Protein AF-A0A9J6G3D3-F1 (afdb_monomer)

Mean predicted aligned error: 10.22 Å

pLDDT: mean 81.61, std 11.02, range [40.06, 95.06]

Structure (mmCIF, N/CA/C/O backbone):
data_AF-A0A9J6G3D3-F1
#
_entry.id   AF-A0A9J6G3D3-F1
#
loop_
_atom_site.group_PDB
_atom_site.id
_atom_site.type_symbol
_atom_site.label_atom_id
_atom_site.label_alt_id
_atom_site.label_comp_id
_atom_site.label_asym_id
_atom_site.label_entity_id
_atom_site.label_seq_id
_atom_site.pdbx_PDB_ins_code
_atom_site.Cartn_x
_atom_site.Cartn_y
_atom_site.Cartn_z
_atom_site.occupancy
_atom_site.B_iso_or_equiv
_atom_site.auth_seq_id
_atom_site.auth_comp_id
_atom_site.auth_asym_id
_atom_site.auth_atom_id
_atom_site.pdbx_PDB_model_num
ATOM 1 N N . MET A 1 1 ? 16.074 -1.083 -62.372 1.00 40.06 1 MET A N 1
ATOM 2 C CA . MET A 1 1 ? 16.677 -1.673 -61.158 1.00 40.06 1 MET A CA 1
ATOM 3 C C . MET A 1 1 ? 16.379 -0.737 -59.996 1.00 40.06 1 MET A C 1
ATOM 5 O O . MET A 1 1 ? 17.005 0.307 -59.897 1.00 40.06 1 MET A O 1
ATOM 9 N N . HIS A 1 2 ? 15.353 -1.036 -59.196 1.00 49.28 2 HIS A N 1
ATOM 10 C CA . HIS A 1 2 ? 15.040 -0.248 -58.001 1.00 49.28 2 HIS A CA 1
ATOM 11 C C . HIS A 1 2 ? 15.987 -0.686 -56.884 1.00 49.28 2 HIS A C 1
ATOM 13 O O . HIS A 1 2 ? 15.807 -1.744 -56.286 1.00 49.28 2 HIS A O 1
ATOM 19 N N . VAL A 1 3 ? 17.031 0.107 -56.648 1.00 55.00 3 VAL A N 1
ATOM 20 C CA . VAL A 1 3 ? 17.904 -0.045 -55.483 1.00 55.00 3 VAL A CA 1
ATOM 21 C C . VAL A 1 3 ? 17.078 0.379 -54.271 1.00 55.00 3 VAL A C 1
ATOM 23 O O . VAL A 1 3 ? 16.824 1.563 -54.058 1.00 55.00 3 VAL A O 1
ATOM 26 N N . TYR A 1 4 ? 16.546 -0.605 -53.549 1.00 54.94 4 TYR A N 1
ATOM 27 C CA . TYR A 1 4 ? 15.710 -0.378 -52.377 1.00 54.94 4 TYR A CA 1
ATOM 28 C C . TYR A 1 4 ? 16.509 0.365 -51.297 1.00 54.94 4 TYR A C 1
ATOM 30 O O . TYR A 1 4 ? 17.535 -0.099 -50.802 1.00 54.94 4 TYR A O 1
ATOM 38 N N . SER A 1 5 ? 16.005 1.544 -50.943 1.00 60.47 5 SER A N 1
ATOM 39 C CA . SER A 1 5 ? 16.520 2.452 -49.922 1.00 60.47 5 SER A CA 1
ATOM 40 C C . SER A 1 5 ? 16.292 1.879 -48.514 1.00 60.47 5 SER A C 1
ATOM 42 O O . SER A 1 5 ? 15.382 2.292 -47.803 1.00 60.47 5 SER A O 1
ATOM 44 N N . HIS A 1 6 ? 17.081 0.882 -48.103 1.00 62.97 6 HIS A N 1
ATOM 45 C CA . HIS A 1 6 ? 17.017 0.302 -46.748 1.00 62.97 6 HIS A CA 1
ATOM 46 C C . HIS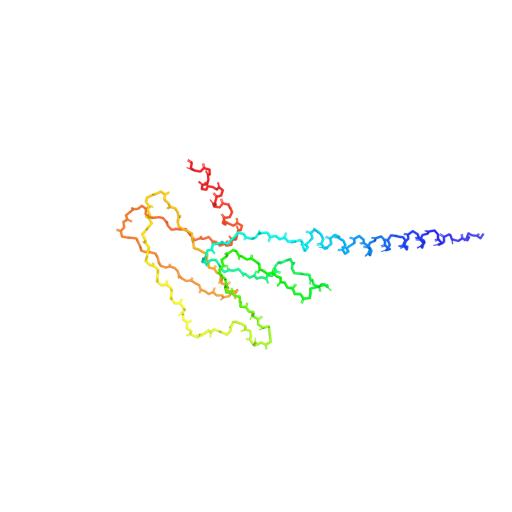 A 1 6 ? 17.783 1.123 -45.693 1.00 62.97 6 HIS A C 1
ATOM 48 O O . HIS A 1 6 ? 17.512 1.011 -44.498 1.00 62.97 6 HIS A O 1
ATOM 54 N N . HIS A 1 7 ? 18.708 1.985 -46.122 1.00 70.69 7 HIS A N 1
ATOM 55 C CA . HIS A 1 7 ? 19.543 2.806 -45.241 1.00 70.69 7 HIS A CA 1
ATOM 56 C C . HIS A 1 7 ? 18.789 3.831 -44.367 1.00 70.69 7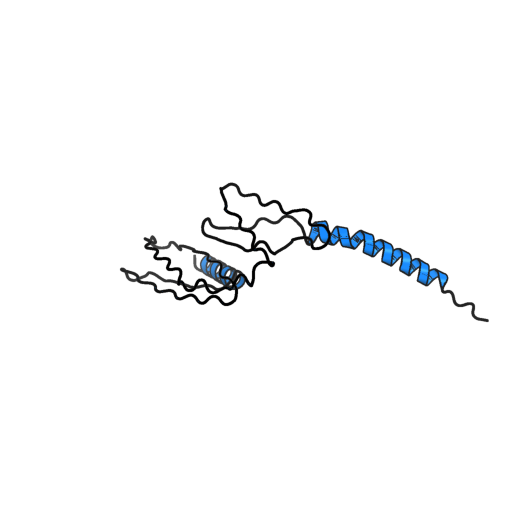 HIS A C 1
ATOM 58 O O . HIS A 1 7 ? 19.095 3.894 -43.174 1.00 70.69 7 HIS A O 1
ATOM 64 N N . PRO A 1 8 ? 17.805 4.610 -44.867 1.00 81.06 8 PRO A N 1
ATOM 65 C CA . PRO A 1 8 ? 17.124 5.602 -44.031 1.00 81.06 8 PRO A CA 1
ATOM 66 C C . PRO A 1 8 ? 16.212 4.960 -42.979 1.00 81.06 8 PRO A C 1
ATOM 68 O O . PRO A 1 8 ? 16.126 5.460 -41.860 1.00 81.06 8 PRO A O 1
ATOM 71 N N . PHE A 1 9 ? 15.578 3.826 -43.296 1.00 84.31 9 PHE A N 1
ATOM 72 C CA . PHE A 1 9 ? 14.737 3.101 -42.339 1.00 84.31 9 PHE A CA 1
ATOM 73 C C . PHE A 1 9 ? 15.563 2.490 -41.203 1.00 84.31 9 PHE A C 1
ATOM 75 O O . PHE A 1 9 ? 15.156 2.571 -40.046 1.00 84.31 9 PHE A O 1
ATOM 82 N N . LEU A 1 10 ? 16.745 1.943 -41.508 1.00 86.62 10 LEU A N 1
ATOM 83 C CA . LEU A 1 10 ? 17.676 1.440 -40.493 1.00 86.62 10 LEU A CA 1
ATOM 84 C C . LEU A 1 10 ? 18.213 2.557 -39.590 1.00 86.62 10 LEU A C 1
ATOM 86 O O . LEU A 1 10 ? 18.266 2.382 -38.374 1.00 86.62 10 LEU A O 1
ATOM 90 N N . ALA A 1 11 ? 18.564 3.712 -40.160 1.00 86.44 11 ALA A N 1
ATOM 91 C CA . ALA A 1 11 ? 19.029 4.861 -39.385 1.00 86.44 11 ALA A CA 1
ATOM 92 C C . ALA A 1 11 ? 17.939 5.391 -38.439 1.00 86.44 11 ALA A C 1
ATOM 94 O O . ALA A 1 11 ? 18.200 5.623 -37.259 1.00 86.44 11 ALA A O 1
ATOM 95 N N . LEU A 1 12 ? 16.701 5.518 -38.927 1.00 91.25 12 LEU A N 1
ATOM 96 C CA . LEU A 1 12 ? 15.567 5.952 -38.110 1.00 91.25 12 LEU A CA 1
ATOM 97 C C . LEU A 1 12 ? 15.244 4.941 -36.999 1.00 91.25 12 LEU A C 1
ATOM 99 O O . LEU A 1 12 ? 15.006 5.340 -35.860 1.00 91.25 12 LEU A O 1
ATOM 103 N N . ALA A 1 13 ? 15.305 3.640 -37.301 1.00 91.50 13 ALA A N 1
ATOM 104 C CA . ALA A 1 13 ? 15.132 2.587 -36.304 1.00 91.50 13 ALA A CA 1
ATOM 105 C C . ALA A 1 13 ? 16.220 2.637 -35.217 1.00 91.5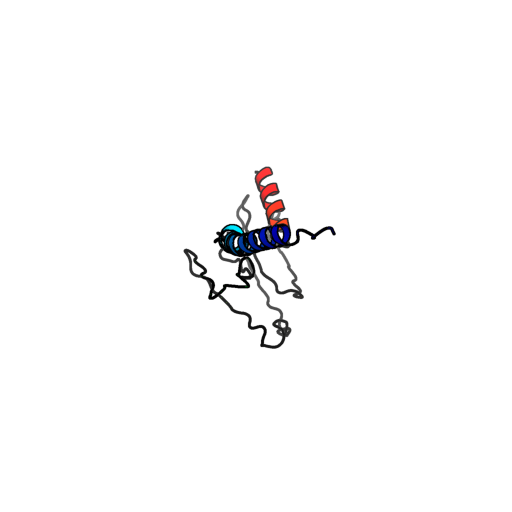0 13 ALA A C 1
ATOM 107 O O . ALA A 1 13 ? 15.909 2.488 -34.037 1.00 91.50 13 ALA A O 1
ATOM 108 N N . PHE A 1 14 ? 17.476 2.902 -35.589 1.00 93.56 14 PHE A N 1
ATOM 109 C CA . PHE A 1 14 ? 18.580 3.030 -34.636 1.00 93.56 14 PHE A CA 1
ATOM 110 C C . PHE A 1 14 ? 18.406 4.239 -33.707 1.00 93.56 14 PHE A C 1
ATOM 112 O O . PHE A 1 14 ? 18.553 4.111 -32.491 1.00 93.56 14 PHE A O 1
ATOM 119 N N . VAL A 1 15 ? 18.027 5.398 -34.256 1.00 93.94 15 VAL A N 1
ATOM 120 C CA . VAL A 1 15 ? 17.746 6.608 -33.464 1.00 93.94 15 VAL A CA 1
ATOM 121 C C . VAL A 1 15 ? 16.565 6.383 -32.520 1.00 93.94 15 VAL A C 1
ATOM 123 O O . VAL A 1 15 ? 16.646 6.735 -31.344 1.00 93.94 15 VAL A O 1
ATOM 126 N N . ALA A 1 16 ? 15.491 5.752 -33.000 1.00 94.50 16 ALA A N 1
ATOM 127 C CA . ALA A 1 16 ? 14.339 5.421 -32.170 1.00 94.50 16 ALA A CA 1
ATOM 128 C C . ALA A 1 16 ? 14.712 4.446 -31.040 1.00 94.50 16 ALA A C 1
ATOM 130 O O . ALA A 1 16 ? 14.338 4.672 -29.891 1.00 94.50 16 ALA A O 1
ATOM 131 N N . ALA A 1 17 ? 15.492 3.403 -31.333 1.00 94.44 17 ALA A N 1
ATOM 132 C CA . ALA A 1 17 ? 15.956 2.452 -30.326 1.00 94.44 17 ALA A CA 1
ATOM 133 C C . ALA A 1 17 ? 16.838 3.128 -29.265 1.00 94.44 17 ALA A C 1
ATOM 135 O O . ALA A 1 17 ? 16.619 2.927 -28.071 1.00 94.44 17 ALA A O 1
ATOM 136 N N . ALA A 1 18 ? 17.780 3.980 -29.679 1.00 93.75 18 ALA A N 1
ATOM 137 C CA . ALA A 1 18 ? 18.616 4.749 -28.760 1.00 93.75 18 ALA A CA 1
ATOM 138 C C . ALA A 1 18 ? 17.779 5.689 -27.876 1.00 93.75 18 ALA A C 1
ATOM 140 O O . ALA A 1 18 ? 17.990 5.751 -26.664 1.00 93.75 18 ALA A O 1
ATOM 141 N N . ALA A 1 19 ? 16.783 6.365 -28.457 1.00 94.44 19 ALA A N 1
ATOM 142 C CA . ALA A 1 19 ? 15.862 7.213 -27.709 1.00 94.44 19 ALA A CA 1
ATOM 143 C C . ALA A 1 19 ? 15.065 6.407 -26.673 1.00 94.44 19 ALA A C 1
ATOM 145 O O . ALA A 1 19 ? 14.976 6.823 -25.521 1.00 94.44 19 ALA A O 1
ATOM 146 N N . VAL A 1 20 ? 14.540 5.233 -27.035 1.00 95.06 20 VAL A N 1
ATOM 147 C CA . VAL A 1 20 ? 13.818 4.360 -26.095 1.00 95.06 20 VAL A CA 1
ATOM 148 C C . VAL A 1 20 ? 14.736 3.899 -24.964 1.00 95.06 20 VAL A C 1
ATOM 150 O O . VAL A 1 20 ? 14.355 4.014 -23.802 1.00 95.06 20 VAL A O 1
ATOM 153 N N . LEU A 1 21 ? 15.952 3.444 -25.275 1.00 92.00 21 LEU A N 1
ATOM 154 C CA . LEU A 1 21 ? 16.921 2.989 -24.271 1.00 92.00 21 LEU A CA 1
ATOM 155 C C . LEU A 1 21 ? 17.346 4.100 -23.304 1.00 92.00 21 LEU A C 1
ATOM 157 O O . LEU A 1 21 ? 17.683 3.802 -22.161 1.00 92.00 21 LEU A O 1
ATOM 161 N N . PHE A 1 22 ? 17.305 5.363 -23.731 1.00 92.25 22 PHE A N 1
ATOM 162 C CA . PHE A 1 22 ? 17.619 6.504 -22.874 1.00 92.25 22 PHE A CA 1
ATOM 163 C C . PHE A 1 22 ? 16.406 7.001 -22.074 1.00 92.25 22 PHE A C 1
ATOM 165 O O . PHE A 1 22 ? 16.498 7.241 -20.871 1.00 92.25 22 PHE A O 1
ATOM 172 N N . ILE A 1 23 ? 15.245 7.128 -22.721 1.00 94.50 23 ILE A N 1
ATOM 173 C CA . ILE A 1 23 ? 14.022 7.659 -22.103 1.00 94.50 23 ILE A CA 1
ATOM 174 C C . ILE A 1 23 ? 13.449 6.662 -21.093 1.00 94.50 23 ILE A C 1
ATOM 176 O O . ILE A 1 23 ? 13.016 7.056 -20.010 1.00 94.50 23 ILE A O 1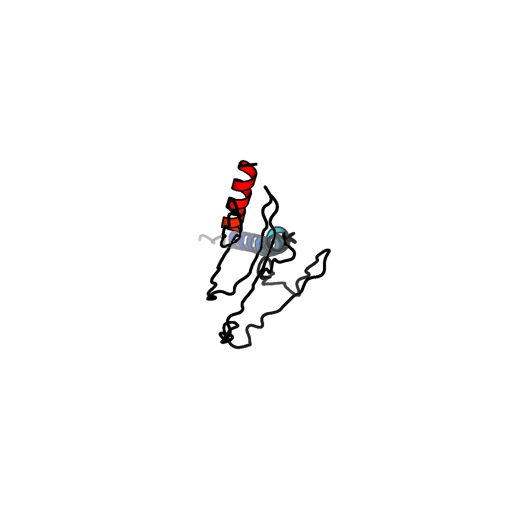
ATOM 180 N N . TYR A 1 24 ? 13.460 5.368 -21.413 1.00 91.81 24 TYR A N 1
ATOM 181 C CA . TYR A 1 24 ? 12.867 4.325 -20.580 1.00 91.81 24 TYR A CA 1
ATOM 182 C C . TYR A 1 24 ? 13.409 4.279 -19.136 1.00 91.81 24 TYR A C 1
ATOM 184 O O . TYR A 1 24 ? 12.597 4.386 -18.211 1.00 91.81 24 TYR A O 1
ATOM 192 N N . PRO A 1 25 ? 14.732 4.181 -18.880 1.00 91.31 25 PRO A N 1
ATOM 193 C CA . PRO A 1 25 ? 15.253 4.176 -17.513 1.00 91.31 25 PRO A CA 1
ATOM 194 C C . PRO A 1 25 ? 14.945 5.481 -16.777 1.00 91.31 25 PRO A C 1
ATOM 196 O O . PRO A 1 25 ? 14.688 5.459 -15.574 1.00 91.31 25 PRO A O 1
ATOM 199 N N . PHE A 1 26 ? 14.893 6.605 -17.493 1.00 91.00 26 PHE A N 1
ATOM 200 C CA . PHE A 1 26 ? 14.542 7.898 -16.918 1.00 91.00 26 PHE A CA 1
ATOM 201 C C . PHE A 1 26 ? 13.087 7.914 -16.428 1.00 91.00 26 PHE A C 1
ATOM 203 O O . PHE A 1 26 ? 12.805 8.268 -15.280 1.00 91.00 26 PHE A O 1
ATOM 210 N N . VAL A 1 27 ? 12.152 7.447 -17.260 1.00 93.00 27 VAL A N 1
ATOM 211 C CA . VAL A 1 27 ? 10.737 7.323 -16.880 1.00 93.00 27 VAL A CA 1
ATOM 212 C C . VAL A 1 27 ? 10.583 6.373 -15.694 1.00 93.00 27 VAL A C 1
ATOM 214 O O . VAL A 1 27 ? 9.895 6.711 -14.728 1.00 93.00 27 VAL A O 1
ATOM 217 N N . LEU A 1 28 ? 11.261 5.224 -15.715 1.00 91.12 28 LEU A N 1
ATOM 218 C CA . LEU A 1 28 ? 11.223 4.281 -14.601 1.00 91.12 28 LEU A CA 1
ATOM 219 C C . LEU A 1 28 ? 11.736 4.905 -13.297 1.00 91.12 28 LEU A C 1
ATOM 221 O O . LEU A 1 28 ? 11.040 4.853 -12.282 1.00 91.12 28 LEU A O 1
ATOM 2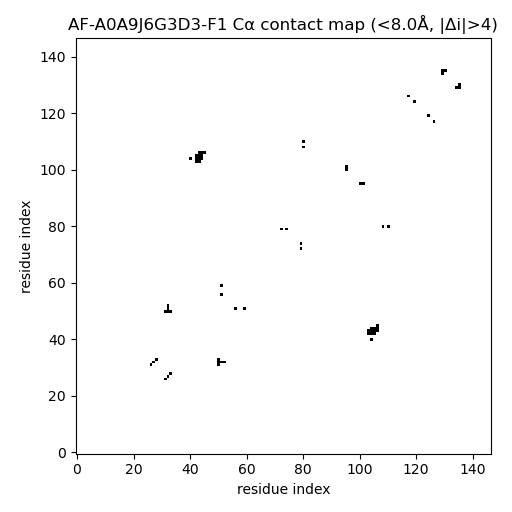25 N N . ARG A 1 29 ? 12.914 5.538 -13.316 1.00 88.31 29 ARG A N 1
ATOM 226 C CA . ARG A 1 29 ? 13.554 6.100 -12.118 1.00 88.31 29 ARG A CA 1
ATOM 227 C C . ARG A 1 29 ? 12.756 7.240 -11.488 1.00 88.31 29 ARG A C 1
ATOM 229 O O . ARG A 1 29 ? 12.699 7.315 -10.260 1.00 88.31 29 ARG A O 1
ATOM 236 N N . PHE A 1 30 ? 12.185 8.125 -12.304 1.00 88.75 30 PHE A N 1
ATOM 237 C CA . PHE A 1 30 ? 11.587 9.372 -11.816 1.00 88.75 30 PHE A CA 1
ATOM 238 C C . PHE A 1 30 ? 10.059 9.344 -11.716 1.00 88.75 30 PHE A C 1
ATOM 240 O O . PHE A 1 30 ? 9.497 10.117 -10.944 1.00 88.75 30 PHE A O 1
ATOM 247 N N . ASN A 1 31 ? 9.369 8.463 -12.446 1.00 89.19 31 ASN A N 1
ATOM 248 C CA . ASN A 1 31 ? 7.903 8.378 -12.389 1.00 89.19 31 ASN A CA 1
ATOM 249 C C . ASN A 1 31 ? 7.410 7.107 -11.697 1.00 89.19 31 ASN A C 1
ATOM 251 O O . ASN A 1 31 ? 6.478 7.169 -10.892 1.00 89.19 31 ASN A O 1
ATOM 255 N N . VAL A 1 32 ? 8.024 5.958 -11.993 1.00 88.56 32 VAL A N 1
ATOM 256 C CA . VAL A 1 32 ? 7.554 4.663 -11.479 1.00 88.56 32 VAL A CA 1
ATOM 257 C C . VAL A 1 32 ? 8.104 4.396 -10.076 1.00 88.56 32 VAL A C 1
ATOM 259 O O . VAL A 1 32 ? 7.322 4.182 -9.145 1.00 88.56 32 VAL A O 1
ATOM 262 N N . TYR A 1 33 ? 9.424 4.498 -9.904 1.00 88.62 33 TYR A N 1
ATOM 263 C CA . TYR A 1 33 ? 10.147 4.211 -8.656 1.00 88.62 33 TYR A CA 1
ATOM 264 C C . TYR A 1 33 ? 10.459 5.467 -7.831 1.00 88.62 33 TYR A C 1
ATOM 266 O O . TYR A 1 33 ? 11.479 5.542 -7.150 1.00 88.62 33 TYR A O 1
ATOM 274 N N . LYS A 1 34 ? 9.605 6.490 -7.928 1.00 87.69 34 LYS A N 1
ATOM 275 C CA . LYS A 1 34 ? 9.753 7.701 -7.118 1.00 87.69 34 LYS A CA 1
ATOM 276 C C . LYS A 1 34 ? 9.485 7.415 -5.643 1.00 87.69 34 LYS A C 1
ATOM 278 O O . LYS A 1 34 ? 8.669 6.553 -5.314 1.00 87.69 34 LYS A O 1
ATOM 283 N N . GLU A 1 35 ? 10.109 8.208 -4.783 1.00 86.56 35 GLU A N 1
ATOM 284 C CA . GLU A 1 35 ? 9.831 8.216 -3.350 1.00 86.56 35 GLU A CA 1
ATOM 285 C C . GLU A 1 35 ? 8.377 8.618 -3.086 1.00 86.56 35 GLU A C 1
ATOM 287 O O . GLU A 1 35 ? 7.811 9.495 -3.753 1.00 86.56 35 GLU A O 1
ATOM 292 N N . THR A 1 36 ? 7.754 7.950 -2.119 1.00 86.50 36 THR A N 1
ATOM 293 C CA . THR A 1 36 ? 6.362 8.199 -1.754 1.00 86.50 36 THR A CA 1
ATOM 294 C C . THR A 1 36 ? 6.177 8.141 -0.256 1.00 86.50 36 THR A C 1
ATOM 296 O O . THR A 1 36 ? 6.624 7.201 0.394 1.00 86.50 36 THR A O 1
ATOM 299 N N . LEU A 1 37 ? 5.429 9.109 0.261 1.00 88.19 37 LEU A N 1
ATOM 300 C CA . LEU A 1 37 ? 4.948 9.086 1.630 1.00 88.19 37 LEU A CA 1
ATOM 301 C C . LEU A 1 37 ? 3.766 8.123 1.726 1.00 88.19 37 LEU A C 1
ATOM 303 O O . LEU A 1 37 ? 2.804 8.230 0.959 1.00 88.19 37 LEU A O 1
ATOM 307 N N . VAL A 1 38 ? 3.842 7.193 2.673 1.00 83.81 38 VAL A N 1
ATOM 308 C CA . VAL A 1 38 ? 2.753 6.273 2.996 1.00 83.81 38 VAL A CA 1
ATOM 309 C C . VAL A 1 38 ? 2.194 6.674 4.352 1.00 83.81 38 VAL A C 1
ATOM 311 O O . VAL A 1 38 ? 2.922 6.721 5.339 1.00 83.81 38 VAL A O 1
ATOM 314 N N . ALA A 1 39 ? 0.902 6.996 4.394 1.00 82.31 39 ALA A N 1
ATOM 315 C CA . ALA A 1 39 ? 0.216 7.260 5.651 1.00 82.31 39 ALA A CA 1
ATOM 316 C C . ALA A 1 39 ? 0.021 5.934 6.397 1.00 82.31 39 ALA A C 1
ATOM 318 O O . ALA A 1 39 ? -0.603 5.020 5.858 1.00 82.31 39 ALA A O 1
ATOM 319 N N . MET A 1 40 ? 0.562 5.846 7.611 1.00 79.69 40 MET A N 1
ATOM 320 C CA . MET A 1 40 ? 0.458 4.680 8.486 1.00 79.69 40 MET A CA 1
ATOM 321 C C . MET A 1 40 ? 0.025 5.124 9.881 1.00 79.69 40 MET A C 1
ATOM 323 O O . MET A 1 40 ? 0.534 6.119 10.405 1.00 79.69 40 MET A O 1
ATOM 327 N N . ALA A 1 41 ? -0.919 4.399 10.474 1.00 81.56 41 ALA A N 1
ATOM 328 C CA . ALA A 1 41 ? -1.193 4.470 11.903 1.00 81.56 41 ALA A CA 1
ATOM 329 C C . ALA A 1 41 ? -0.201 3.593 12.685 1.00 81.56 41 ALA A C 1
ATOM 331 O O . ALA A 1 41 ? 0.412 2.685 12.136 1.00 81.56 41 ALA A O 1
ATOM 332 N N . VAL A 1 42 ? -0.076 3.832 13.994 1.00 78.06 42 VAL A N 1
ATOM 333 C CA . VAL A 1 42 ? 0.852 3.093 14.878 1.00 78.06 42 VAL A CA 1
ATOM 334 C C . VAL A 1 42 ? 0.577 1.581 14.892 1.00 78.06 42 VAL A C 1
ATOM 336 O O . VAL A 1 42 ? 1.490 0.793 15.106 1.00 78.06 42 VAL A O 1
ATOM 339 N N . SER A 1 43 ? -0.670 1.170 14.659 1.00 80.25 43 SER A N 1
ATOM 340 C CA . SER A 1 43 ? -1.078 -0.237 14.598 1.00 80.25 43 SER A CA 1
ATOM 341 C C . SER A 1 43 ? -1.038 -0.837 13.191 1.00 80.25 43 SER A C 1
ATOM 343 O O . SER A 1 43 ? -1.237 -2.044 13.050 1.00 80.25 43 SER A O 1
ATOM 345 N N . ASP A 1 44 ? -0.791 -0.032 12.154 1.00 82.88 44 ASP A N 1
ATOM 346 C CA . ASP A 1 44 ? -0.821 -0.517 10.779 1.00 82.88 44 ASP A CA 1
ATOM 347 C C . ASP A 1 44 ? 0.430 -1.339 10.462 1.00 82.88 44 ASP A C 1
ATOM 349 O O . ASP A 1 44 ? 1.564 -0.908 10.658 1.00 82.88 44 ASP A O 1
ATOM 353 N N . VAL A 1 45 ? 0.208 -2.516 9.880 1.00 84.44 45 VAL A N 1
ATOM 354 C CA . VAL A 1 45 ? 1.258 -3.332 9.267 1.00 84.44 45 VAL A CA 1
ATOM 355 C C . VAL A 1 45 ? 1.021 -3.323 7.767 1.00 84.44 45 VAL A C 1
ATOM 357 O O . VAL A 1 45 ? -0.088 -3.611 7.317 1.00 84.44 45 VAL A O 1
ATOM 360 N N . ILE A 1 46 ? 2.043 -3.004 6.974 1.00 84.19 46 ILE A N 1
ATOM 361 C CA . ILE A 1 46 ? 1.929 -2.989 5.513 1.00 84.19 46 ILE A CA 1
ATOM 362 C C . ILE A 1 46 ? 3.030 -3.825 4.856 1.00 84.19 46 ILE A C 1
ATOM 364 O O . ILE A 1 46 ? 4.171 -3.831 5.318 1.00 84.19 46 ILE A O 1
ATOM 368 N N . PRO A 1 47 ? 2.720 -4.535 3.758 1.00 83.12 47 PRO A N 1
ATOM 369 C CA . PRO A 1 47 ? 3.730 -5.236 2.991 1.00 83.12 47 PRO A CA 1
ATOM 370 C C . PRO A 1 47 ? 4.519 -4.242 2.135 1.00 83.12 47 PRO A C 1
ATOM 372 O O . PRO A 1 47 ? 3.953 -3.465 1.363 1.00 83.12 47 PRO A O 1
ATOM 375 N N . VAL A 1 48 ? 5.842 -4.328 2.198 1.00 84.56 48 VAL A N 1
ATOM 376 C CA . VAL A 1 48 ? 6.733 -3.532 1.350 1.00 84.56 48 VAL A CA 1
ATOM 377 C C . VAL A 1 48 ? 6.917 -4.262 0.020 1.00 84.56 48 VAL A C 1
ATOM 379 O O . VAL A 1 48 ? 7.782 -5.121 -0.125 1.00 84.56 48 VAL A O 1
ATOM 382 N N . ARG A 1 49 ? 6.015 -4.005 -0.933 1.00 78.19 49 ARG A N 1
ATOM 383 C CA . ARG A 1 49 ? 6.015 -4.660 -2.261 1.00 78.19 49 ARG A CA 1
ATOM 384 C C . ARG A 1 49 ? 5.935 -3.692 -3.432 1.00 78.19 49 ARG A C 1
ATOM 386 O O . ARG A 1 49 ? 6.254 -4.057 -4.559 1.00 78.19 49 ARG A O 1
ATOM 393 N N . GLU A 1 50 ? 5.460 -2.480 -3.191 1.00 78.25 50 GLU A N 1
ATOM 394 C CA . GLU A 1 50 ? 5.237 -1.507 -4.250 1.00 78.25 50 GLU A CA 1
ATOM 395 C C . GLU A 1 50 ? 6.498 -0.679 -4.511 1.00 78.25 50 GLU A C 1
ATOM 397 O O . GLU A 1 50 ? 7.266 -0.387 -3.599 1.00 78.25 50 GLU A O 1
ATOM 402 N N . ARG A 1 51 ? 6.679 -0.264 -5.772 1.00 80.12 51 ARG A N 1
ATOM 403 C CA . ARG A 1 51 ? 7.720 0.686 -6.217 1.00 80.12 51 ARG A CA 1
ATOM 404 C C . ARG A 1 51 ? 9.170 0.250 -5.977 1.00 80.12 51 ARG A C 1
ATOM 406 O O . ARG A 1 51 ? 10.069 1.084 -6.017 1.00 80.12 51 ARG A O 1
ATOM 413 N N . ILE A 1 52 ? 9.408 -1.049 -5.836 1.00 85.31 52 ILE A N 1
ATOM 414 C CA . ILE A 1 52 ? 10.752 -1.628 -5.820 1.00 85.31 52 ILE A CA 1
ATOM 415 C C . ILE A 1 52 ? 11.208 -1.851 -7.263 1.00 85.31 52 ILE A C 1
ATOM 417 O O . ILE A 1 52 ? 10.492 -2.447 -8.070 1.00 85.31 52 ILE A O 1
ATOM 421 N N . SER A 1 53 ? 12.402 -1.361 -7.597 1.00 83.88 53 SER A N 1
ATOM 422 C CA . SER A 1 53 ? 12.969 -1.523 -8.936 1.00 83.88 53 SER A CA 1
ATOM 423 C C . SER A 1 53 ? 13.385 -2.968 -9.192 1.00 83.88 53 SER A C 1
ATOM 425 O O . SER A 1 53 ? 14.298 -3.474 -8.552 1.00 83.88 53 SER A O 1
ATOM 427 N N . SER A 1 54 ? 12.794 -3.624 -10.187 1.00 81.88 54 SER A N 1
ATOM 428 C CA . SER A 1 54 ? 13.212 -4.979 -10.578 1.00 81.88 54 SER A CA 1
ATOM 429 C C . SER A 1 54 ? 14.553 -5.021 -11.323 1.00 81.88 54 SER A C 1
ATOM 431 O O . SER A 1 54 ? 15.087 -6.102 -11.545 1.00 81.88 54 SER A O 1
ATOM 433 N N . VAL A 1 55 ? 15.079 -3.865 -11.750 1.00 83.00 55 VAL A N 1
ATOM 434 C CA . VAL A 1 55 ? 16.280 -3.764 -12.603 1.00 83.00 55 VAL A CA 1
ATOM 435 C C . VAL A 1 55 ? 17.479 -3.178 -11.852 1.00 83.00 55 VAL A C 1
ATOM 437 O O . VAL A 1 55 ? 18.612 -3.565 -12.112 1.00 83.00 55 VAL A O 1
ATOM 440 N N . TRP A 1 56 ? 17.244 -2.255 -10.914 1.00 82.44 56 TRP A N 1
ATOM 441 C CA . TRP A 1 56 ? 18.298 -1.467 -10.251 1.00 82.44 56 TRP A CA 1
ATOM 442 C C . TRP A 1 56 ? 18.228 -1.481 -8.720 1.00 82.44 56 TRP A C 1
ATOM 444 O O . TRP A 1 56 ? 18.902 -0.676 -8.082 1.00 82.44 56 TRP A O 1
ATOM 454 N N . CYS A 1 57 ? 17.388 -2.317 -8.101 1.00 85.06 57 CYS A N 1
ATOM 455 C CA . CYS A 1 57 ? 17.280 -2.317 -6.643 1.00 85.06 57 CYS A CA 1
ATOM 456 C C . CYS A 1 57 ? 18.534 -2.924 -6.001 1.00 85.06 57 CYS A C 1
ATOM 458 O O . CYS A 1 57 ? 18.719 -4.138 -6.018 1.00 85.06 57 CYS A O 1
ATOM 460 N N . SER A 1 58 ? 19.366 -2.073 -5.399 1.00 83.44 58 SER A N 1
ATOM 461 C CA . SER A 1 58 ? 20.425 -2.483 -4.469 1.00 83.44 58 SER A CA 1
ATOM 462 C C . SER A 1 58 ? 19.922 -2.583 -3.026 1.00 83.44 58 SER A C 1
ATOM 464 O O . SER A 1 58 ? 20.447 -3.369 -2.244 1.00 83.44 58 SER A O 1
ATOM 466 N N . GLY A 1 59 ? 18.893 -1.808 -2.679 1.00 84.50 59 GLY A N 1
ATOM 467 C CA . GLY A 1 59 ? 18.265 -1.775 -1.364 1.00 84.50 59 GLY A CA 1
ATOM 468 C C . GLY A 1 59 ? 17.119 -0.764 -1.323 1.00 84.50 59 GLY A C 1
ATOM 469 O O . GLY A 1 59 ? 16.958 0.040 -2.244 1.00 84.50 59 GLY A O 1
ATOM 470 N N . GLN A 1 60 ? 16.323 -0.815 -0.256 1.00 85.19 60 GLN A N 1
ATOM 471 C CA . GLN A 1 60 ? 15.243 0.132 0.004 1.00 85.19 60 GLN A CA 1
ATOM 472 C C . GLN A 1 60 ? 15.440 0.760 1.380 1.00 85.19 60 GLN A C 1
ATOM 474 O O . GLN A 1 60 ? 15.669 0.055 2.361 1.00 85.19 60 GLN A O 1
ATOM 479 N N . GLU A 1 61 ? 15.332 2.082 1.441 1.00 88.25 61 GLU A N 1
ATOM 480 C CA . GLU A 1 61 ? 15.369 2.836 2.687 1.00 88.25 61 GLU A CA 1
ATOM 481 C C . GLU A 1 61 ? 13.940 3.195 3.103 1.00 88.25 61 GLU A C 1
ATOM 483 O O . GLU A 1 61 ? 13.140 3.671 2.293 1.00 88.25 61 GLU A O 1
ATOM 488 N N . LEU A 1 62 ? 13.613 2.923 4.364 1.00 88.75 62 LEU A N 1
ATOM 489 C CA . LEU A 1 62 ? 12.332 3.257 4.975 1.00 88.75 62 LEU A CA 1
ATOM 490 C C . LEU A 1 62 ? 12.604 4.204 6.135 1.00 88.75 62 LEU A C 1
ATOM 492 O O . LEU A 1 62 ? 13.338 3.859 7.061 1.00 88.75 62 LEU A O 1
ATOM 496 N N . THR A 1 63 ? 12.010 5.391 6.080 1.00 90.56 63 THR A N 1
ATOM 497 C CA . THR A 1 63 ? 12.179 6.423 7.101 1.00 90.56 63 THR A CA 1
ATOM 498 C C . THR A 1 63 ? 10.840 6.743 7.751 1.00 90.56 63 THR A C 1
ATOM 500 O O . THR A 1 63 ? 9.816 6.907 7.087 1.00 90.56 63 THR A O 1
ATOM 503 N N . MET A 1 64 ? 10.844 6.817 9.080 1.00 89.88 64 MET A N 1
ATOM 504 C CA . MET A 1 64 ? 9.689 7.203 9.881 1.00 89.88 64 MET A CA 1
ATOM 505 C C . MET A 1 64 ? 10.173 8.036 11.066 1.00 89.88 64 MET A C 1
ATOM 507 O O . MET A 1 64 ? 11.231 7.767 11.629 1.00 89.88 64 MET A O 1
ATOM 511 N N . ASN A 1 65 ? 9.384 9.032 11.473 1.00 90.88 65 ASN A N 1
ATOM 512 C CA . ASN A 1 65 ? 9.701 9.872 12.638 1.00 90.88 65 ASN A CA 1
ATOM 513 C C . ASN A 1 65 ? 9.601 9.117 13.980 1.00 90.88 65 ASN A C 1
ATOM 515 O O . ASN A 1 65 ? 9.975 9.651 15.019 1.00 90.88 65 ASN A O 1
ATOM 519 N N . HIS A 1 66 ? 9.069 7.897 13.966 1.00 87.25 66 HIS A N 1
ATOM 520 C CA . HIS A 1 66 ? 8.840 7.050 15.132 1.00 87.25 66 HIS A CA 1
ATOM 521 C C . HIS A 1 66 ? 9.493 5.677 14.922 1.00 87.25 66 HIS A C 1
ATOM 523 O O . HIS A 1 66 ? 9.826 5.309 13.796 1.00 87.25 66 HIS A O 1
ATOM 529 N N . SER A 1 67 ? 9.660 4.908 16.001 1.00 89.00 67 SER A N 1
ATOM 530 C CA . SER A 1 67 ? 10.149 3.528 15.931 1.00 89.00 67 SER A CA 1
ATOM 531 C C . SER A 1 67 ? 9.176 2.640 15.156 1.00 89.00 67 SER A C 1
ATOM 533 O O . SER A 1 67 ? 7.966 2.719 15.375 1.00 89.00 67 SER A O 1
ATOM 535 N N . PHE A 1 68 ? 9.706 1.775 14.296 1.00 88.88 68 PHE A N 1
ATOM 536 C CA . PHE A 1 68 ? 8.943 0.747 13.596 1.00 88.88 68 PHE A CA 1
ATOM 537 C C . PHE A 1 68 ? 9.726 -0.562 13.560 1.00 88.88 68 PHE A C 1
ATOM 539 O O . PHE A 1 68 ? 10.958 -0.557 13.577 1.00 88.88 68 PHE A O 1
ATOM 546 N N . ASP A 1 69 ? 8.990 -1.665 13.465 1.00 87.25 69 ASP A N 1
ATOM 547 C CA . ASP A 1 69 ? 9.550 -2.995 13.267 1.00 87.25 69 ASP A CA 1
ATOM 548 C C . ASP A 1 69 ? 9.494 -3.375 11.784 1.00 87.25 69 ASP A C 1
ATOM 550 O O . ASP A 1 69 ? 8.513 -3.106 11.086 1.00 87.25 69 ASP A O 1
ATOM 554 N N . ALA A 1 70 ? 10.553 -4.021 11.295 1.00 86.94 70 ALA A N 1
ATOM 555 C CA . ALA A 1 70 ? 10.642 -4.514 9.926 1.00 86.94 70 ALA A CA 1
ATOM 556 C C . ALA A 1 70 ? 10.969 -6.009 9.922 1.00 86.94 70 ALA A C 1
ATOM 558 O O . ALA A 1 70 ? 11.939 -6.454 10.535 1.00 86.94 70 ALA A O 1
ATOM 559 N N . HIS A 1 71 ? 10.168 -6.783 9.190 1.00 83.12 71 HIS A N 1
ATOM 560 C CA . HIS A 1 71 ? 10.331 -8.228 9.067 1.00 83.12 71 HIS A CA 1
ATOM 561 C C . HIS A 1 71 ? 10.447 -8.621 7.594 1.00 83.12 71 HIS A C 1
ATOM 563 O O . HIS A 1 71 ? 9.626 -8.219 6.768 1.00 83.12 71 HIS A O 1
ATOM 569 N N . VAL A 1 72 ? 11.458 -9.428 7.269 1.00 79.00 72 VAL A N 1
ATOM 570 C CA . VAL A 1 72 ? 11.665 -9.977 5.924 1.00 79.00 72 VAL A CA 1
ATOM 571 C C . VAL A 1 72 ? 11.111 -11.396 5.886 1.00 79.00 72 VAL A C 1
ATOM 573 O O . VAL A 1 72 ? 11.504 -12.248 6.678 1.00 79.00 72 VAL A O 1
ATOM 576 N N . PHE A 1 73 ? 10.195 -11.652 4.955 1.00 72.06 73 PHE A N 1
ATOM 577 C CA . PHE A 1 73 ? 9.721 -13.001 4.663 1.00 72.06 73 PHE A CA 1
ATOM 578 C C . PHE A 1 73 ? 10.646 -13.608 3.602 1.00 72.06 73 PHE A C 1
ATOM 580 O O . PHE A 1 73 ? 10.669 -13.127 2.471 1.00 72.06 73 PHE A O 1
ATOM 587 N N . HIS A 1 74 ? 11.432 -14.626 3.956 1.00 65.06 74 HIS A N 1
ATOM 588 C CA . HIS A 1 74 ? 12.258 -15.345 2.986 1.00 65.06 74 HIS A CA 1
ATOM 589 C C . HIS A 1 74 ? 11.398 -16.347 2.204 1.00 65.06 74 HIS A C 1
ATOM 591 O O . HIS A 1 74 ? 10.777 -17.225 2.796 1.00 65.06 74 HIS A O 1
ATOM 597 N N . ASP A 1 75 ? 11.392 -16.246 0.871 1.00 57.28 75 ASP A N 1
ATOM 598 C CA . ASP A 1 75 ? 10.689 -17.191 -0.016 1.00 57.28 75 ASP A CA 1
ATOM 599 C C . ASP A 1 75 ? 11.293 -18.615 0.012 1.00 57.28 75 ASP A C 1
ATOM 601 O O . ASP A 1 75 ? 10.681 -19.559 -0.486 1.00 57.28 75 ASP A O 1
ATOM 605 N N . SER A 1 76 ? 12.497 -18.788 0.577 1.00 53.09 76 SER A N 1
ATOM 606 C CA . SER A 1 76 ? 13.232 -20.061 0.627 1.00 53.09 76 SER A CA 1
ATOM 607 C C . SER A 1 76 ? 12.813 -20.996 1.760 1.00 53.09 76 SER A C 1
ATOM 609 O O . SER A 1 76 ? 13.150 -22.179 1.721 1.00 53.09 76 SER A O 1
ATOM 611 N N . ASP A 1 77 ? 12.069 -20.499 2.745 1.00 48.25 77 ASP A N 1
ATOM 612 C CA . ASP A 1 77 ? 11.471 -21.349 3.764 1.00 48.25 77 ASP A CA 1
ATOM 613 C C . ASP A 1 77 ? 10.074 -21.736 3.276 1.00 48.25 77 ASP A C 1
ATOM 615 O O . ASP A 1 77 ? 9.262 -20.874 2.940 1.00 48.25 77 ASP A O 1
ATOM 619 N N . ALA A 1 78 ? 9.824 -23.047 3.176 1.00 52.59 78 ALA A N 1
ATOM 620 C CA . ALA A 1 78 ? 8.550 -23.664 2.801 1.00 52.59 78 ALA A CA 1
ATOM 621 C C . ALA A 1 78 ? 7.343 -22.808 3.217 1.00 52.59 78 ALA A C 1
ATOM 623 O O . ALA A 1 78 ? 7.342 -22.283 4.331 1.00 52.59 78 ALA A O 1
ATOM 624 N N . PRO A 1 79 ? 6.317 -22.698 2.351 1.00 51.72 79 PRO A N 1
ATOM 625 C CA . PRO A 1 79 ? 5.478 -21.515 2.222 1.00 51.72 79 PRO A CA 1
ATOM 626 C C . PRO A 1 79 ? 5.138 -20.915 3.583 1.00 51.72 79 PRO A C 1
ATOM 628 O O . PRO A 1 79 ? 4.661 -21.632 4.466 1.00 51.72 79 PRO A O 1
ATOM 631 N N . VAL A 1 80 ? 5.309 -19.594 3.713 1.00 53.28 80 VAL A N 1
ATOM 632 C CA . VAL A 1 80 ? 4.950 -18.750 4.880 1.00 53.28 80 VAL A CA 1
ATOM 633 C C . VAL A 1 80 ? 3.553 -19.078 5.459 1.00 53.28 80 VAL A C 1
ATOM 635 O O . VAL A 1 80 ? 3.205 -18.717 6.577 1.00 53.28 80 VAL A O 1
ATOM 638 N N . THR A 1 81 ? 2.746 -19.834 4.718 1.00 57.44 81 THR A N 1
ATOM 639 C CA . THR A 1 81 ? 1.493 -20.483 5.089 1.00 57.44 81 THR A CA 1
ATOM 640 C C . THR A 1 81 ? 1.622 -21.855 5.782 1.00 57.44 81 THR A C 1
ATOM 642 O O . THR A 1 81 ? 0.699 -22.670 5.653 1.00 57.44 81 THR A O 1
ATOM 645 N N . ARG A 1 82 ? 2.691 -22.195 6.520 1.00 57.22 82 ARG A N 1
ATOM 646 C CA . ARG A 1 82 ? 2.565 -23.323 7.463 1.00 57.22 82 ARG A CA 1
ATOM 647 C C . ARG A 1 82 ? 1.558 -22.877 8.517 1.00 57.22 82 ARG A C 1
ATOM 649 O O . ARG A 1 82 ? 1.860 -21.994 9.314 1.00 57.22 82 ARG A O 1
ATOM 656 N N . ARG A 1 83 ? 0.342 -23.447 8.500 1.00 59.28 83 ARG A N 1
ATOM 657 C CA . ARG A 1 83 ? -0.663 -23.172 9.539 1.00 59.28 83 ARG A CA 1
ATOM 658 C C . ARG A 1 83 ? 0.039 -23.345 10.878 1.00 59.28 83 ARG A C 1
ATOM 660 O O . ARG A 1 83 ? 0.497 -24.445 11.177 1.00 59.28 83 ARG A O 1
ATOM 667 N N . LEU A 1 84 ? 0.096 -22.279 11.675 1.00 65.50 84 LEU A N 1
ATOM 668 C CA . LEU A 1 84 ? 0.757 -22.276 12.983 1.00 65.50 84 LEU A CA 1
ATOM 669 C C . LEU A 1 84 ? 0.134 -23.313 13.945 1.00 65.50 84 LEU A C 1
ATOM 671 O O . LEU A 1 84 ? 0.607 -23.495 15.059 1.00 65.50 84 LEU A O 1
ATOM 675 N N . GLY A 1 85 ? -0.964 -23.972 13.537 1.00 65.44 85 GLY A N 1
ATOM 676 C CA . GLY A 1 85 ? -1.754 -24.892 14.353 1.00 65.44 85 GLY A CA 1
ATOM 677 C C . GLY A 1 85 ? -2.409 -24.194 15.544 1.00 65.44 85 GLY A C 1
ATOM 678 O O . GLY A 1 85 ? -3.030 -24.850 16.370 1.00 65.44 85 GLY A O 1
ATOM 679 N N . ARG A 1 86 ? -2.256 -22.870 15.636 1.00 70.25 86 ARG A N 1
ATOM 680 C CA . ARG A 1 86 ? -2.699 -22.021 16.729 1.00 70.25 86 ARG A CA 1
ATOM 681 C C . ARG A 1 86 ? -3.495 -20.861 16.164 1.00 70.25 86 ARG A C 1
ATOM 683 O O . ARG A 1 86 ? -3.060 -20.204 15.218 1.00 70.25 86 ARG A O 1
ATOM 690 N N . THR A 1 87 ? -4.647 -20.627 16.770 1.00 77.19 87 THR A N 1
ATOM 691 C CA . THR A 1 87 ? -5.413 -19.400 16.595 1.00 77.19 87 THR A CA 1
ATOM 692 C C . THR A 1 87 ? -4.709 -18.304 17.385 1.00 77.19 87 THR A C 1
ATOM 694 O O . THR A 1 87 ? -4.393 -18.496 18.557 1.00 77.19 87 THR A O 1
ATOM 697 N N . LEU A 1 88 ? -4.416 -17.179 16.734 1.00 78.31 88 LEU A N 1
ATOM 698 C CA . LEU A 1 88 ? -3.977 -15.972 17.426 1.00 78.31 88 LEU A CA 1
ATOM 699 C C . LEU A 1 88 ? -5.234 -15.213 17.841 1.00 78.31 88 LEU A C 1
ATOM 701 O O . LEU A 1 88 ? -6.015 -14.800 16.985 1.00 78.31 88 LEU A O 1
ATOM 705 N N . GLU A 1 89 ? -5.442 -15.073 19.145 1.00 80.56 89 GLU A N 1
ATOM 706 C CA . GLU A 1 89 ? -6.568 -14.329 19.699 1.00 80.56 89 GLU A CA 1
ATOM 707 C C . GLU A 1 89 ? -6.091 -12.958 20.167 1.00 80.56 89 GLU A C 1
ATOM 709 O O . GLU A 1 89 ? -5.144 -12.844 20.945 1.00 80.56 89 GLU A O 1
ATOM 714 N N . LEU A 1 90 ? -6.753 -11.911 19.677 1.00 81.00 90 LEU A N 1
ATOM 715 C CA . LEU A 1 90 ? -6.526 -10.538 20.103 1.00 81.00 90 LEU A CA 1
ATOM 716 C C . LEU A 1 90 ? -7.793 -10.036 20.796 1.00 81.00 90 LEU A C 1
ATOM 718 O O . LEU A 1 90 ? -8.793 -9.747 20.141 1.00 81.00 90 LEU A O 1
ATOM 722 N N . SER A 1 91 ? -7.751 -9.936 22.124 1.00 84.69 91 SER A N 1
ATOM 723 C CA . SER A 1 91 ? -8.830 -9.352 22.919 1.00 84.69 91 SER A CA 1
ATOM 724 C C . SER A 1 91 ? -8.512 -7.894 23.234 1.00 84.69 91 SER A C 1
ATOM 726 O O . SER A 1 91 ? -7.591 -7.609 24.000 1.00 84.69 91 SER A O 1
ATOM 728 N N . LEU A 1 92 ? -9.288 -6.972 22.671 1.00 81.81 92 LEU A N 1
ATOM 729 C CA . LEU A 1 92 ? -9.115 -5.541 22.890 1.00 81.81 92 LEU A CA 1
ATOM 730 C C . LEU A 1 92 ? -10.354 -4.964 23.575 1.00 81.81 92 LEU A C 1
ATOM 732 O O . LEU A 1 92 ? -11.469 -5.098 23.076 1.00 81.81 92 LEU A O 1
ATOM 736 N N . THR A 1 93 ? -10.150 -4.314 24.721 1.00 83.38 93 THR A N 1
ATOM 737 C CA . THR A 1 93 ? -11.200 -3.567 25.425 1.00 83.38 93 THR A CA 1
ATOM 738 C C . THR A 1 93 ? -10.894 -2.085 25.287 1.00 83.38 93 THR A C 1
ATOM 740 O O . THR A 1 93 ? -9.832 -1.641 25.712 1.00 83.38 93 THR A O 1
ATOM 743 N N . MET A 1 94 ? -11.809 -1.324 24.689 1.00 80.12 94 MET A N 1
ATOM 744 C CA . MET A 1 94 ? -11.628 0.106 24.428 1.00 80.12 94 MET A CA 1
ATOM 745 C C . MET A 1 94 ? -12.842 0.911 24.896 1.00 80.12 94 MET A C 1
ATOM 747 O O . MET A 1 94 ? -13.958 0.392 24.972 1.00 80.12 94 MET A O 1
ATOM 751 N N . SER A 1 95 ? -12.619 2.190 25.191 1.00 83.19 95 SER A N 1
ATOM 752 C CA . SER A 1 95 ? -13.668 3.156 25.515 1.00 83.19 95 SER A CA 1
ATOM 753 C C . SER A 1 95 ? -13.682 4.239 24.445 1.00 83.19 95 SER A C 1
ATOM 755 O O . SER A 1 95 ? -12.887 5.170 24.518 1.00 83.19 95 SER A O 1
ATOM 757 N N . VAL A 1 96 ? -14.595 4.124 23.478 1.00 81.88 96 VAL A N 1
ATOM 758 C CA . VAL A 1 96 ? -14.740 5.096 22.386 1.00 81.88 96 VAL A CA 1
ATOM 759 C C . VAL A 1 96 ? -15.582 6.287 22.868 1.00 81.88 96 VAL A C 1
ATOM 761 O O . VAL A 1 96 ? -16.742 6.093 23.249 1.00 81.88 96 VAL A O 1
ATOM 764 N N . PRO A 1 97 ? -15.043 7.520 22.874 1.00 81.94 97 PRO A N 1
ATOM 765 C CA . PRO A 1 97 ? -15.814 8.716 23.207 1.00 81.94 97 PRO A CA 1
ATOM 766 C C . PRO A 1 97 ? -16.999 8.965 22.253 1.00 81.94 97 PRO A C 1
ATOM 768 O O . PRO A 1 97 ? -17.089 8.426 21.149 1.00 81.94 97 PRO A O 1
ATOM 771 N N . LYS A 1 98 ? -17.941 9.826 22.661 1.00 80.31 98 LYS A N 1
ATOM 772 C CA . LYS A 1 98 ? -19.055 10.227 21.784 1.00 80.31 98 LYS A CA 1
ATOM 773 C C . LYS A 1 98 ? -18.524 10.983 20.560 1.00 80.31 98 LYS A C 1
ATOM 775 O O . LYS A 1 98 ? -17.689 11.867 20.704 1.00 80.31 98 LYS A O 1
ATOM 780 N N . GLN A 1 99 ? -19.074 10.673 19.382 1.00 76.75 99 GLN A N 1
ATOM 781 C CA . GLN A 1 99 ? -18.751 11.313 18.091 1.00 76.75 99 GLN A CA 1
ATOM 782 C C . GLN A 1 99 ? -17.293 11.154 17.619 1.00 76.75 99 GLN A C 1
ATOM 784 O O . GLN A 1 99 ? -16.852 11.866 16.716 1.00 76.75 99 GLN A O 1
ATOM 789 N N . THR A 1 100 ? -16.551 10.200 18.178 1.00 80.38 100 THR A N 1
ATOM 790 C CA . THR A 1 100 ? -15.211 9.840 17.705 1.00 80.38 100 THR A CA 1
ATOM 791 C C . THR A 1 100 ? -15.229 8.477 17.031 1.00 80.38 100 THR A C 1
ATOM 793 O O . THR A 1 100 ? -15.979 7.591 17.438 1.00 80.38 100 THR A O 1
ATOM 796 N N . TYR A 1 101 ? -14.385 8.309 16.018 1.00 81.00 101 TYR A N 1
ATOM 797 C CA . TYR A 1 101 ? -14.168 7.033 15.348 1.00 81.00 101 TYR A CA 1
ATOM 798 C C . TYR A 1 101 ? -12.777 6.530 15.703 1.00 81.00 101 TYR A C 1
ATOM 800 O O . TYR A 1 101 ? -11.820 7.302 15.670 1.00 81.00 101 TYR A O 1
ATOM 808 N N . GLU A 1 102 ? -12.670 5.246 16.017 1.00 81.75 102 GLU A N 1
ATOM 809 C CA . GLU A 1 102 ? -11.393 4.593 16.275 1.00 81.75 102 GLU A CA 1
ATOM 810 C C . GLU A 1 102 ? -11.088 3.626 15.130 1.00 81.75 102 GLU A C 1
ATOM 812 O O . GLU A 1 102 ? -11.952 2.849 14.716 1.00 81.75 102 GLU A O 1
ATOM 817 N N . TYR A 1 103 ? -9.878 3.719 14.578 1.00 83.81 103 TYR A N 1
ATOM 818 C CA . TYR A 1 103 ? -9.442 2.932 13.429 1.00 83.81 103 TYR A CA 1
ATOM 819 C C . TYR A 1 103 ? -8.352 1.943 13.839 1.00 83.81 103 TYR A C 1
ATOM 821 O O . TYR A 1 103 ? -7.401 2.304 14.528 1.00 83.81 103 TYR A O 1
ATOM 829 N N . TRP A 1 104 ? -8.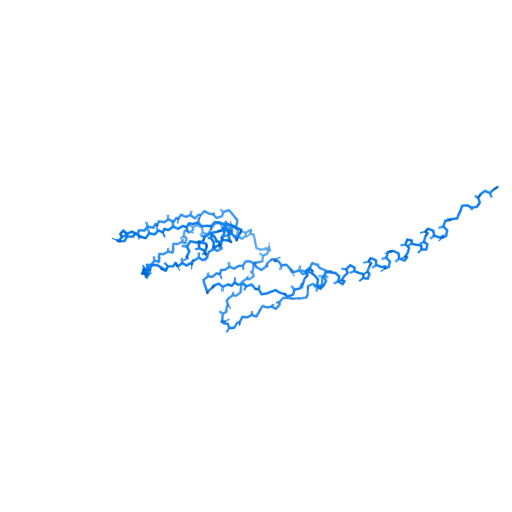493 0.710 13.355 1.00 83.94 104 TRP A N 1
ATOM 830 C CA . TRP A 1 104 ? -7.549 -0.378 13.566 1.00 83.94 104 TRP A CA 1
ATOM 831 C C . TRP A 1 104 ? -7.278 -1.071 12.234 1.00 83.94 104 TRP A C 1
ATOM 833 O O . TRP A 1 104 ? -8.205 -1.586 11.601 1.00 83.94 104 TRP A O 1
ATOM 843 N N . GLY A 1 105 ? -6.016 -1.082 11.813 1.00 84.31 105 GLY A N 1
ATOM 844 C CA . GLY A 1 105 ? -5.576 -1.813 10.634 1.00 84.31 105 GLY A CA 1
ATOM 845 C C . GLY A 1 105 ? -4.922 -3.134 11.010 1.00 84.31 105 GLY A C 1
ATOM 846 O O . GLY A 1 105 ? -4.107 -3.209 11.922 1.00 84.31 105 GLY A O 1
ATOM 847 N N .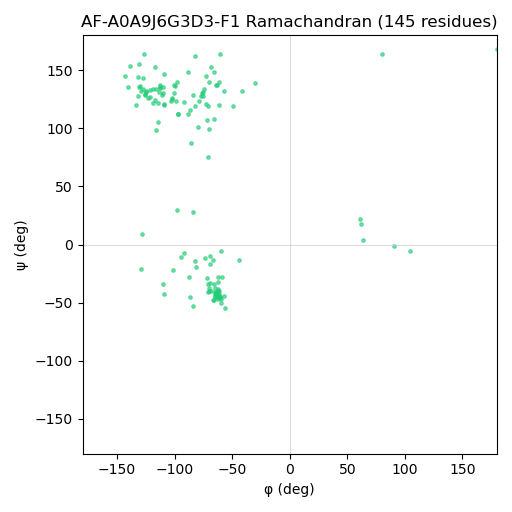 PHE A 1 106 ? -5.271 -4.187 10.277 1.00 83.38 106 PHE A N 1
ATOM 848 C CA . PHE A 1 106 ? -4.620 -5.489 10.378 1.00 83.38 106 PHE A CA 1
ATOM 849 C C . PHE A 1 106 ? -4.247 -5.967 8.982 1.00 83.38 106 PHE A C 1
ATOM 851 O O . PHE A 1 106 ? -5.058 -5.893 8.052 1.00 83.38 106 PHE A O 1
ATOM 858 N N . TYR A 1 107 ? -3.037 -6.501 8.843 1.00 83.12 107 TYR A N 1
ATOM 859 C CA . TYR A 1 107 ? -2.605 -7.152 7.616 1.00 83.12 107 TYR A CA 1
ATOM 860 C C . TYR A 1 107 ? -2.632 -8.663 7.778 1.00 83.12 107 TYR A C 1
ATOM 862 O O . TYR A 1 107 ? -1.986 -9.230 8.657 1.00 83.12 107 TYR A O 1
ATOM 870 N N . PHE A 1 108 ? -3.375 -9.318 6.893 1.00 81.56 108 PHE A N 1
ATOM 871 C CA . PHE A 1 108 ? -3.488 -10.766 6.860 1.00 81.56 108 PHE A CA 1
ATOM 872 C C . PHE A 1 108 ? -2.846 -11.309 5.589 1.00 81.56 108 PHE A C 1
ATOM 874 O O . PHE A 1 108 ? -3.051 -10.785 4.492 1.00 81.56 108 PHE A O 1
ATOM 881 N N . VAL A 1 109 ? -2.099 -12.401 5.739 1.00 78.38 109 VAL A N 1
ATOM 882 C CA . VAL A 1 109 ? -1.568 -13.161 4.607 1.00 78.38 109 VAL A CA 1
ATOM 883 C C . VAL A 1 109 ? -2.731 -13.791 3.830 1.00 78.38 109 VAL A C 1
ATOM 885 O O . VAL A 1 109 ? -3.779 -14.126 4.389 1.00 78.38 109 VAL A O 1
ATOM 888 N N . ALA A 1 110 ? -2.566 -13.942 2.516 1.00 78.25 110 ALA A N 1
ATOM 889 C CA . ALA A 1 110 ? -3.565 -14.593 1.678 1.00 78.25 110 ALA A CA 1
ATOM 890 C C . ALA A 1 110 ? -3.859 -16.021 2.179 1.00 78.25 110 ALA A C 1
ATOM 892 O O . ALA A 1 110 ? -2.943 -16.798 2.436 1.00 78.25 110 ALA A O 1
ATOM 893 N N . GLY A 1 111 ? -5.144 -16.360 2.310 1.00 78.94 111 GLY A N 1
ATOM 894 C CA . GLY A 1 111 ? -5.596 -17.658 2.826 1.00 78.94 111 GLY A CA 1
ATOM 895 C C . GLY A 1 111 ? -5.815 -17.713 4.342 1.00 78.94 111 GLY A C 1
ATOM 896 O O . GLY A 1 111 ? -6.256 -18.747 4.843 1.00 78.94 111 GLY A O 1
ATOM 897 N N . SER A 1 112 ? -5.556 -16.625 5.075 1.00 79.19 112 SER A N 1
ATOM 898 C CA . SER A 1 112 ? -5.930 -16.522 6.487 1.00 79.19 112 SER A CA 1
ATOM 899 C C . SER A 1 112 ? -7.446 -16.412 6.670 1.00 79.19 112 SER A C 1
ATOM 901 O O . SER A 1 112 ? -8.120 -15.674 5.951 1.00 79.19 112 SER A O 1
ATOM 903 N N . ASN A 1 113 ? -7.961 -17.100 7.690 1.00 84.38 113 ASN A N 1
ATOM 904 C CA . ASN A 1 113 ? -9.325 -16.931 8.185 1.00 84.38 113 ASN A CA 1
ATOM 905 C C . ASN A 1 113 ? -9.293 -16.063 9.441 1.00 84.38 113 ASN A C 1
ATOM 907 O O . ASN A 1 113 ? -8.442 -16.265 10.306 1.00 84.38 113 ASN A O 1
ATOM 911 N N . PHE A 1 114 ? -10.227 -15.124 9.547 1.00 85.75 114 PHE A N 1
ATOM 912 C CA . PHE A 1 114 ? -10.368 -14.267 10.716 1.00 85.75 114 PHE A CA 1
ATOM 913 C C . PHE A 1 114 ? -11.836 -14.248 11.149 1.00 85.75 114 PHE A C 1
ATOM 915 O O . PHE A 1 114 ? -12.742 -14.264 10.313 1.00 85.75 114 PHE A O 1
ATOM 922 N N . THR A 1 115 ? -12.056 -14.199 12.457 1.00 88.19 115 THR A N 1
ATOM 923 C CA . THR A 1 115 ? -13.380 -14.103 13.072 1.00 88.19 115 THR A CA 1
ATOM 924 C C . THR A 1 115 ? -13.347 -12.929 14.033 1.00 88.19 115 THR A C 1
ATOM 926 O O . THR A 1 115 ? -12.393 -12.789 14.794 1.00 88.19 115 THR A O 1
ATOM 929 N N . VAL A 1 116 ? -14.369 -12.077 13.996 1.00 88.12 116 VAL A N 1
ATOM 930 C CA . VAL A 1 116 ? -14.473 -10.911 14.879 1.00 88.12 116 VAL A CA 1
ATOM 931 C C . VAL A 1 116 ? -15.757 -11.018 15.682 1.00 88.12 116 VAL A C 1
ATOM 933 O O . VAL A 1 116 ? -16.838 -11.166 15.115 1.00 88.12 116 VAL A O 1
ATOM 936 N N . SER A 1 117 ? -15.630 -10.907 17.001 1.00 89.12 117 SER A N 1
ATOM 937 C CA . SER A 1 117 ? -16.748 -10.775 17.929 1.00 89.12 117 SER A CA 1
ATOM 938 C C . SER A 1 117 ? -16.686 -9.405 18.588 1.00 89.12 117 SER A C 1
ATOM 940 O O . SER A 1 117 ? -15.693 -9.080 19.239 1.00 89.12 117 SER A O 1
ATOM 942 N N . VAL A 1 118 ? -17.744 -8.611 18.441 1.00 88.06 118 VAL A N 1
ATOM 943 C CA . VAL A 1 118 ? -17.843 -7.291 19.070 1.00 88.06 118 VAL A CA 1
ATOM 944 C C . VAL A 1 118 ? -18.957 -7.315 20.100 1.00 88.06 118 VAL A C 1
ATOM 946 O O . VAL A 1 118 ? -20.069 -7.751 19.812 1.00 88.06 118 VAL A O 1
ATOM 949 N N . CYS A 1 119 ? -18.653 -6.819 21.295 1.00 88.00 119 CYS A N 1
ATOM 950 C CA . CYS A 1 119 ? -19.620 -6.613 22.360 1.00 88.00 119 CYS A CA 1
ATOM 951 C C . CYS A 1 119 ? -19.533 -5.154 22.811 1.00 88.00 119 CYS A C 1
ATOM 953 O O . CYS A 1 119 ? -18.444 -4.655 23.087 1.00 88.00 119 CYS A O 1
ATOM 955 N N . SER A 1 120 ? -20.673 -4.467 22.877 1.00 88.38 120 SER A N 1
ATOM 956 C CA . SER A 1 120 ? -20.768 -3.126 23.452 1.00 88.38 120 SER A CA 1
ATOM 957 C C . SER A 1 120 ? -21.655 -3.173 24.683 1.00 88.38 120 SER A C 1
ATOM 959 O O . SER A 1 120 ? -22.753 -3.725 24.645 1.00 88.38 120 SER A O 1
ATOM 961 N N . ARG A 1 121 ? -21.197 -2.548 25.770 1.00 86.25 121 ARG A N 1
ATOM 962 C CA . ARG A 1 121 ? -21.985 -2.402 26.999 1.00 86.25 121 ARG A CA 1
ATOM 963 C C . ARG A 1 121 ? -23.138 -1.403 26.842 1.00 86.25 121 ARG A C 1
ATOM 965 O O . ARG A 1 121 ? -24.139 -1.521 27.540 1.00 86.25 121 ARG A O 1
ATOM 972 N N . LEU A 1 122 ? -22.982 -0.404 25.970 1.00 83.50 122 LEU A N 1
ATOM 973 C CA . LEU A 1 122 ? -23.932 0.696 25.779 1.00 83.50 122 LEU A CA 1
ATOM 974 C C . LEU A 1 122 ? -24.508 0.687 24.360 1.00 83.50 122 LEU A C 1
ATOM 976 O O . LEU A 1 122 ? -23.855 0.251 23.407 1.00 83.50 122 LEU A O 1
ATOM 980 N N . SER A 1 123 ? -25.725 1.211 24.210 1.00 79.75 123 SER A N 1
ATOM 981 C CA . SER A 1 123 ? -26.325 1.450 22.900 1.00 79.75 123 SER A CA 1
ATOM 982 C C . SER A 1 123 ? -25.656 2.643 22.206 1.00 79.75 123 SER A C 1
ATOM 984 O O . SER A 1 123 ? -25.249 3.609 22.850 1.00 79.75 123 SER A O 1
ATOM 986 N N . GLY A 1 124 ? -25.522 2.570 20.879 1.00 79.94 124 GLY A N 1
ATOM 987 C CA . GLY A 1 124 ? -24.953 3.645 20.054 1.00 79.94 124 GLY A CA 1
ATOM 988 C C . GLY A 1 124 ? -23.523 3.416 19.556 1.00 79.94 124 GLY A C 1
ATOM 989 O O . GLY A 1 124 ? -23.049 4.199 18.738 1.00 79.94 124 GLY A O 1
ATOM 990 N N . ALA A 1 125 ? -22.850 2.345 19.981 1.00 80.12 125 ALA A N 1
ATOM 991 C CA . ALA A 1 125 ? -21.606 1.916 19.347 1.00 80.12 125 ALA A CA 1
ATOM 992 C C . ALA A 1 125 ? -21.903 1.256 17.991 1.00 80.12 125 ALA A C 1
ATOM 994 O O . ALA A 1 125 ? -22.783 0.400 17.892 1.00 80.12 125 ALA A O 1
ATOM 995 N N . ALA A 1 126 ? -21.153 1.635 16.958 1.00 83.25 126 ALA A N 1
ATOM 996 C CA . ALA A 1 126 ? -21.209 1.015 15.641 1.00 83.25 126 ALA A CA 1
ATOM 997 C C . ALA A 1 126 ? -19.826 0.470 15.285 1.00 83.25 126 ALA A C 1
ATOM 999 O O . ALA A 1 126 ? -18.824 1.167 15.42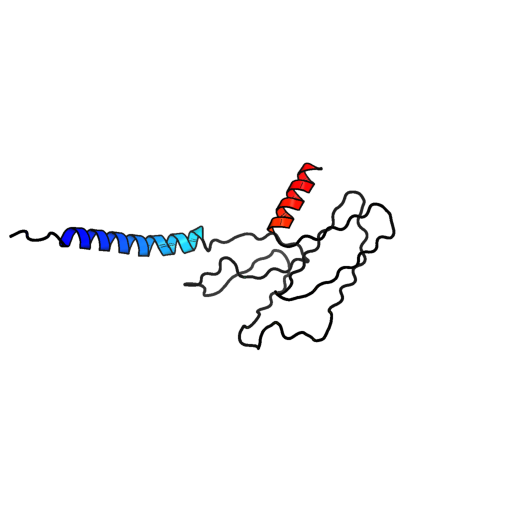7 1.00 83.25 126 ALA A O 1
ATOM 1000 N N . PHE A 1 127 ? -19.782 -0.772 14.812 1.00 87.31 127 PHE A N 1
ATOM 1001 C CA . PHE A 1 127 ? -18.563 -1.406 14.328 1.00 87.31 127 PHE A CA 1
ATOM 1002 C C . PHE A 1 127 ? -18.672 -1.634 12.824 1.00 87.31 127 PHE A C 1
ATOM 1004 O O . PHE A 1 127 ? -19.707 -2.084 12.333 1.00 87.31 127 PHE A O 1
ATOM 1011 N N . SER A 1 128 ? -17.616 -1.308 12.084 1.00 88.75 128 SER A N 1
ATOM 1012 C CA . SER A 1 128 ? -17.549 -1.497 10.636 1.00 88.75 128 SER A CA 1
ATOM 1013 C C . SER A 1 128 ? -16.248 -2.182 10.269 1.00 88.75 128 SER A C 1
ATOM 1015 O O . SER A 1 128 ? -15.171 -1.730 10.647 1.00 88.75 128 SER A O 1
ATOM 1017 N N . LEU A 1 129 ? -16.359 -3.264 9.505 1.00 89.69 129 LEU A N 1
ATOM 1018 C CA . LEU A 1 129 ? -15.215 -3.993 8.990 1.00 89.69 129 LEU A CA 1
ATOM 1019 C C . LEU A 1 129 ? -15.008 -3.638 7.519 1.00 89.69 129 LEU A C 1
ATOM 1021 O O . LEU A 1 129 ? -15.920 -3.782 6.704 1.00 89.69 129 LEU A O 1
ATOM 1025 N N . ILE A 1 130 ? -13.802 -3.196 7.176 1.00 90.31 130 ILE A N 1
ATOM 1026 C CA . ILE A 1 130 ? -13.481 -2.722 5.832 1.00 90.31 130 ILE A CA 1
ATOM 1027 C C . ILE A 1 130 ? -12.319 -3.535 5.279 1.00 90.31 130 ILE A C 1
ATOM 1029 O O . ILE A 1 130 ? -11.259 -3.631 5.892 1.00 90.31 130 ILE A O 1
ATOM 1033 N N . ARG A 1 131 ? -12.508 -4.110 4.090 1.00 88.12 131 ARG A N 1
ATOM 1034 C CA . ARG A 1 131 ? -11.472 -4.893 3.419 1.00 88.12 131 ARG A CA 1
ATOM 1035 C C . ARG A 1 131 ? -10.731 -4.043 2.390 1.00 88.12 131 ARG A C 1
ATOM 1037 O O . ARG A 1 131 ? -11.274 -3.723 1.334 1.00 88.12 131 ARG A O 1
ATOM 1044 N N . GLY A 1 132 ? -9.460 -3.778 2.672 1.00 85.31 132 GLY A N 1
ATOM 1045 C CA . GLY A 1 132 ? -8.524 -3.156 1.738 1.00 85.31 132 GLY A CA 1
ATOM 1046 C C . GLY A 1 132 ? -8.650 -1.634 1.616 1.00 85.31 132 GLY A C 1
ATOM 1047 O O . GLY A 1 132 ? -9.649 -1.017 1.989 1.00 85.31 132 GLY A O 1
ATOM 1048 N N . SER A 1 133 ? -7.610 -1.027 1.043 1.00 82.44 133 SER A N 1
ATOM 1049 C CA . SER A 1 133 ? -7.432 0.430 0.974 1.00 82.44 133 SER A CA 1
ATOM 1050 C C . SER A 1 133 ? -8.474 1.141 0.105 1.00 82.44 133 SER A C 1
ATOM 1052 O O . SER A 1 133 ? -8.891 2.256 0.418 1.00 82.44 133 SER A O 1
ATOM 1054 N N . GLY A 1 134 ? -8.945 0.502 -0.971 1.00 86.44 134 GLY A N 1
ATOM 1055 C CA . GLY A 1 134 ? -9.956 1.080 -1.861 1.00 86.44 134 GLY A CA 1
ATOM 1056 C C . GLY A 1 134 ? -11.310 1.291 -1.176 1.00 86.44 134 GLY A C 1
ATOM 1057 O O . GLY A 1 134 ? -11.915 2.354 -1.316 1.00 86.44 134 GLY A O 1
ATOM 1058 N N . ALA A 1 135 ? -11.775 0.302 -0.407 1.00 89.81 135 ALA A N 1
ATOM 1059 C CA . ALA A 1 135 ? -13.011 0.415 0.366 1.00 89.81 135 ALA A CA 1
ATOM 1060 C C . ALA A 1 135 ? -12.850 1.400 1.534 1.00 89.81 135 ALA A C 1
ATOM 1062 O O . ALA A 1 135 ? -13.753 2.197 1.786 1.00 89.81 135 ALA A O 1
ATOM 1063 N N . LEU A 1 136 ? -11.677 1.410 2.177 1.00 88.12 136 LEU A N 1
ATOM 1064 C CA . LEU A 1 136 ? -11.354 2.360 3.242 1.00 88.12 136 LEU A CA 1
ATOM 1065 C C . LEU A 1 136 ? -11.428 3.807 2.749 1.00 88.12 136 LEU A C 1
ATOM 1067 O O . LEU A 1 136 ? -12.104 4.623 3.367 1.00 88.12 136 LEU A O 1
ATOM 1071 N N . ARG A 1 137 ? -10.835 4.115 1.589 1.00 88.50 137 ARG A N 1
ATOM 1072 C CA . ARG A 1 137 ? -10.895 5.458 0.989 1.00 88.50 137 ARG A CA 1
ATOM 1073 C C . ARG A 1 137 ? -12.338 5.921 0.757 1.00 88.50 137 ARG A C 1
ATOM 1075 O O . ARG A 1 137 ? -12.687 7.056 1.074 1.00 88.50 137 ARG A O 1
ATOM 1082 N N . LYS A 1 138 ? -13.187 5.040 0.222 1.00 91.31 138 LYS A N 1
ATOM 1083 C CA . LYS A 1 138 ? -14.612 5.338 -0.003 1.00 91.31 138 LYS A CA 1
ATOM 1084 C C . LYS A 1 138 ? -15.369 5.555 1.309 1.00 91.31 138 LYS A C 1
ATOM 1086 O O . LYS A 1 138 ? -16.229 6.422 1.380 1.00 91.31 138 LYS A O 1
ATOM 1091 N N . CYS A 1 139 ? -15.043 4.790 2.348 1.00 89.00 139 CYS A N 1
ATOM 1092 C CA . CYS A 1 139 ? -15.644 4.962 3.666 1.00 89.00 139 CYS A CA 1
ATOM 1093 C C . CYS A 1 139 ? -15.247 6.303 4.298 1.00 89.00 139 CYS A C 1
ATOM 1095 O O . CYS A 1 139 ? -16.122 7.047 4.726 1.00 89.00 139 CYS A O 1
ATOM 1097 N N . LEU A 1 140 ? -13.955 6.646 4.288 1.00 87.88 140 LEU A N 1
ATOM 1098 C CA . LEU A 1 140 ? -13.455 7.904 4.849 1.00 87.88 140 LEU A CA 1
ATOM 1099 C C . LEU A 1 140 ? -14.060 9.126 4.147 1.00 87.88 140 LEU A C 1
ATOM 1101 O O . LEU A 1 140 ? -14.571 10.018 4.812 1.00 87.88 140 LEU A O 1
ATOM 1105 N N . THR A 1 141 ? -14.109 9.118 2.813 1.00 90.81 141 THR A N 1
ATOM 1106 C CA . THR A 1 141 ? -14.747 10.201 2.038 1.00 90.81 141 THR A CA 1
ATOM 1107 C C . THR A 1 141 ? -16.245 10.338 2.335 1.00 90.81 141 THR A C 1
ATOM 1109 O O . THR A 1 141 ? -16.756 11.449 2.450 1.00 90.81 141 THR A O 1
ATOM 1112 N N . ALA A 1 142 ? -16.962 9.226 2.525 1.00 89.88 142 ALA A N 1
ATOM 1113 C CA . ALA A 1 142 ? -18.368 9.260 2.931 1.00 89.88 142 ALA A CA 1
ATOM 1114 C C . ALA A 1 142 ? -18.567 9.754 4.378 1.00 89.88 142 ALA A C 1
ATOM 1116 O O . ALA A 1 142 ? -19.583 10.385 4.671 1.00 89.88 142 ALA A O 1
ATOM 1117 N N . LEU A 1 143 ? -17.624 9.466 5.281 1.00 85.31 143 LEU A N 1
ATOM 1118 C CA . LEU A 1 143 ? -17.643 9.958 6.662 1.00 85.31 143 LEU A CA 1
ATOM 1119 C C . LEU A 1 143 ? -17.377 11.463 6.729 1.00 85.31 143 LEU A C 1
ATOM 1121 O O . LEU A 1 143 ? -18.053 12.156 7.484 1.00 85.31 143 LEU A O 1
ATOM 1125 N N . GLU A 1 144 ? -16.446 11.969 5.921 1.00 86.44 144 GLU A N 1
ATOM 1126 C CA . GLU A 1 144 ? -16.178 13.406 5.798 1.00 86.44 144 GLU A CA 1
ATOM 1127 C C . GLU A 1 144 ? -17.404 14.169 5.291 1.00 86.44 144 GLU A C 1
ATOM 1129 O O . GLU A 1 144 ? -17.727 15.217 5.832 1.00 86.44 144 GLU A O 1
ATOM 1134 N N . ALA A 1 145 ? -18.143 13.613 4.327 1.00 88.56 145 ALA A N 1
ATOM 1135 C CA . ALA A 1 145 ? -19.358 14.236 3.797 1.00 88.56 145 ALA A CA 1
ATOM 1136 C C . ALA A 1 145 ? -20.545 14.266 4.785 1.00 88.56 145 ALA A C 1
ATOM 1138 O O . ALA A 1 145 ? -21.515 14.982 4.550 1.00 88.56 145 ALA A O 1
ATOM 1139 N N . LYS A 1 146 ? -20.512 13.455 5.852 1.00 78.50 146 LYS A N 1
ATOM 1140 C CA . LYS A 1 146 ? -21.554 13.413 6.895 1.00 78.50 146 LYS A CA 1
ATOM 1141 C C . LYS A 1 146 ? -21.248 14.293 8.108 1.00 78.50 146 LYS A C 1
ATOM 1143 O O . LYS A 1 146 ? -22.118 14.413 8.974 1.00 78.50 146 LYS A O 1
ATOM 1148 N N . ARG A 1 147 ? -20.025 14.812 8.208 1.00 63.81 147 ARG A N 1
ATOM 1149 C CA . ARG A 1 147 ? -19.606 15.734 9.264 1.00 63.81 147 ARG A CA 1
ATOM 1150 C C . ARG A 1 147 ? -20.009 17.157 8.895 1.00 63.81 147 ARG A C 1
ATOM 1152 O O . ARG A 1 147 ? -20.410 17.872 9.836 1.00 63.81 147 ARG A O 1
#

Solvent-accessible surface area (backbone atoms only — not comparable to full-atom values): 10688 Å² total; per-residue (Å²): 136,86,79,76,79,57,64,65,58,51,52,51,50,50,54,52,51,53,49,48,68,55,49,50,58,51,48,42,54,67,66,61,44,44,90,76,91,77,93,73,57,98,67,49,56,78,85,94,74,78,63,67,51,94,86,74,60,88,75,84,90,85,86,66,101,58,92,80,89,86,84,85,84,64,87,85,50,79,62,91,76,62,76,80,86,62,86,88,83,84,88,82,89,83,85,80,59,88,99,58,86,88,87,84,52,80,69,76,65,92,89,67,86,86,86,86,87,86,85,72,98,59,91,88,78,82,89,84,90,73,76,57,69,72,51,41,53,55,49,52,56,54,51,60,76,72,108

Organism: Haemaphysalis longicornis (NCBI:txid44386)

Radius of gyration: 25.51 Å; Cα contacts (8 Å, |Δi|>4): 33; chains: 1; bounding box: 47×41×88 Å

Sequence (147 aa):
MHVYSHHPFLALAFVAAAAVLFIYPFVLRFNVYKETLVAMAVSDVIPVRERISSVWCSGQELTMNHSFDAHVFHDSDAPVTRRLGRTLELSLTMSVPKQTYEYWGFYFVAGSNFTVSVCSRLSGAAFSLIRGSGALRKCLTALEAKR

Secondary structure (DSSP, 8-state):
------HHHHHHHHHHHHHHHHHHHHHIIIIIS--------TT------SS--TTT-S------SS--------TTSS-TT---SS---------PPTT----------TT---------SSTT-------HHHHHHHHHHHHHTT-

InterPro domains:
  IPR032008 E3 ubiquitin-protein ligase APD1-4, N-terminal [PF16040] (86-135)

Foldseek 3Di:
DPPDPPPV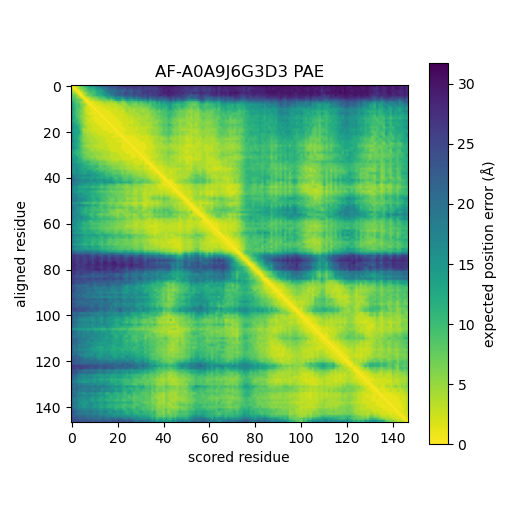VVVVVVVVVVVCVVVVVVCLVPPQLDDDDDDDDPQADDDPDGSADPPDPPDDDDDDPDDDDDDDDDPPPDPPPPPPVDDDDDDDDDDADPPDDDDHYDDDDPPDDDDDDDDDPDPDDDDDDADDDVRVVVVVVVVVVVD